Protein AF-A0A7L4NQN0-F1 (afdb_monomer)

Solvent-accessible surface area (backbone atoms only — not comparable to full-atom values): 10579 Å² total; per-residue (Å²): 139,75,72,35,66,51,49,54,94,93,45,84,77,44,87,91,72,30,52,78,41,52,55,70,63,50,39,43,77,72,65,51,72,53,67,67,59,51,52,53,50,53,53,51,52,49,52,51,49,51,51,52,50,51,54,49,54,55,56,52,68,76,46,54,44,73,79,58,69,30,89,83,49,75,89,88,67,77,36,66,45,68,47,80,44,77,54,96,93,36,85,43,80,42,82,75,45,78,40,69,75,62,41,63,57,48,45,44,49,42,48,54,53,38,42,76,74,70,42,79,87,76,59,61,52,59,55,51,49,51,52,53,50,51,48,54,52,32,64,75,42,44,72,38,78,46,79,46,74,74,73,78,93,59,92,60,62,66,56,57,52,50,30,56,75,37,42,38,41,81,45,77,52,87,128

InterPro domains:
  IPR031046 Carnosine synthase 1 [PTHR48066] (1-170)

Mean predicted aligned error: 7.9 Å

Structure (mmCIF, N/CA/C/O backbone):
data_AF-A0A7L4NQN0-F1
#
_entry.id   AF-A0A7L4NQN0-F1
#
loop_
_atom_site.group_PDB
_atom_site.id
_atom_site.type_symbol
_atom_site.label_atom_id
_atom_site.label_alt_id
_atom_site.label_comp_id
_atom_site.label_asym_id
_atom_site.label_entity_id
_atom_site.label_seq_id
_atom_site.pdbx_PDB_ins_code
_atom_site.Cartn_x
_atom_site.Cartn_y
_atom_site.Cartn_z
_atom_site.occupancy
_atom_site.B_iso_or_equiv
_atom_site.auth_seq_id
_atom_site.auth_comp_id
_atom_site.auth_asym_id
_atom_site.auth_atom_id
_atom_site.pdbx_PDB_model_num
ATOM 1 N N . GLN A 1 1 ? 5.888 3.326 -4.588 1.00 66.44 1 GLN A N 1
ATOM 2 C CA . GLN A 1 1 ? 7.104 2.491 -4.712 1.00 66.44 1 GLN A CA 1
ATOM 3 C C . GLN A 1 1 ? 6.807 1.382 -5.706 1.00 66.44 1 GLN A C 1
ATOM 5 O O . GLN A 1 1 ? 5.680 0.903 -5.712 1.00 66.44 1 GLN A O 1
ATOM 10 N N . VAL A 1 2 ? 7.772 1.003 -6.544 1.00 68.81 2 VAL A N 1
ATOM 11 C CA . VAL A 1 2 ? 7.617 -0.097 -7.506 1.00 68.81 2 VAL A CA 1
ATOM 12 C C . VAL A 1 2 ? 8.626 -1.175 -7.142 1.00 68.81 2 VAL A C 1
ATOM 14 O O . VAL A 1 2 ? 9.827 -0.918 -7.153 1.00 68.81 2 VAL A O 1
ATOM 17 N N . ALA A 1 3 ? 8.139 -2.367 -6.812 1.00 70.12 3 ALA A N 1
ATOM 18 C CA . ALA A 1 3 ? 8.968 -3.555 -6.683 1.00 70.12 3 ALA A CA 1
ATOM 19 C C . ALA A 1 3 ? 8.713 -4.437 -7.903 1.00 70.12 3 ALA A C 1
ATOM 21 O O . ALA A 1 3 ? 7.560 -4.705 -8.241 1.00 70.12 3 ALA A O 1
ATOM 22 N N . CYS A 1 4 ? 9.776 -4.884 -8.562 1.00 74.62 4 CYS A N 1
ATOM 23 C CA . CYS A 1 4 ? 9.674 -5.871 -9.625 1.00 74.62 4 CYS A CA 1
ATOM 24 C C . CYS A 1 4 ? 10.087 -7.232 -9.080 1.00 74.62 4 CYS A C 1
ATOM 26 O O . CYS A 1 4 ? 10.858 -7.339 -8.124 1.00 74.62 4 CYS A O 1
ATOM 28 N N . ALA A 1 5 ? 9.562 -8.286 -9.688 1.00 73.38 5 ALA A N 1
ATOM 29 C CA . ALA A 1 5 ? 9.920 -9.639 -9.325 1.00 73.38 5 ALA A CA 1
ATOM 30 C C . ALA A 1 5 ? 10.199 -10.439 -10.594 1.00 73.38 5 ALA A C 1
ATOM 32 O O . ALA A 1 5 ? 9.389 -10.456 -11.519 1.00 73.38 5 ALA A O 1
ATOM 33 N N . MET A 1 6 ? 11.354 -11.094 -10.632 1.00 71.69 6 MET A N 1
ATOM 34 C CA . MET A 1 6 ? 11.776 -11.924 -11.752 1.00 71.69 6 MET A CA 1
ATOM 35 C C . MET A 1 6 ? 11.438 -13.382 -11.445 1.00 71.69 6 MET A C 1
ATOM 37 O O . MET A 1 6 ? 11.959 -13.974 -10.496 1.00 71.69 6 MET A O 1
ATOM 41 N N . GLY A 1 7 ? 10.521 -13.947 -12.229 1.00 71.50 7 GLY A N 1
ATOM 42 C CA . GLY A 1 7 ? 10.216 -15.376 -12.227 1.00 71.50 7 GLY A CA 1
ATOM 43 C C . GLY A 1 7 ? 11.127 -16.154 -13.177 1.00 71.50 7 GLY A C 1
ATOM 44 O O . GLY A 1 7 ? 11.818 -15.578 -14.015 1.00 71.50 7 GLY A O 1
ATOM 45 N N . ARG A 1 8 ? 11.111 -17.483 -13.059 1.00 71.56 8 ARG A N 1
ATOM 46 C CA . ARG A 1 8 ? 11.713 -18.374 -14.059 1.00 71.56 8 ARG A CA 1
ATOM 47 C C . ARG A 1 8 ? 10.797 -18.472 -15.277 1.00 71.56 8 ARG A C 1
ATOM 49 O O . ARG A 1 8 ? 9.588 -18.555 -15.094 1.00 71.56 8 ARG A O 1
ATOM 56 N N . ALA A 1 9 ? 11.352 -18.499 -16.487 1.00 74.75 9 ALA A N 1
ATOM 57 C CA . ALA A 1 9 ? 10.558 -18.522 -17.722 1.00 74.75 9 ALA A CA 1
ATOM 58 C C . ALA A 1 9 ? 9.643 -19.760 -17.812 1.00 74.75 9 ALA A C 1
ATOM 60 O O . ALA A 1 9 ? 8.524 -19.697 -18.309 1.00 74.75 9 ALA A O 1
ATOM 61 N N . GLU A 1 10 ? 10.115 -20.877 -17.270 1.00 79.19 10 GLU A N 1
ATOM 62 C CA . GLU A 1 10 ? 9.458 -22.182 -17.257 1.00 79.19 10 GLU A CA 1
ATOM 63 C C . GLU A 1 10 ? 8.410 -22.374 -16.143 1.00 79.19 10 GLU A C 1
ATOM 65 O O . GLU A 1 10 ? 7.786 -23.433 -16.071 1.00 79.19 10 GLU A O 1
ATOM 70 N N . VAL A 1 11 ? 8.190 -21.386 -15.266 1.00 77.00 11 VAL A N 1
ATOM 71 C CA . VAL A 1 11 ? 7.232 -21.494 -14.151 1.00 77.00 11 VAL A CA 1
ATOM 72 C C . VAL A 1 11 ? 6.305 -20.277 -14.130 1.00 77.00 11 VAL A C 1
ATOM 74 O O . VAL A 1 11 ? 6.785 -19.153 -14.270 1.00 77.00 11 VAL A O 1
ATOM 77 N N . PRO A 1 12 ? 4.988 -20.447 -13.889 1.00 71.25 12 PRO A N 1
ATOM 78 C CA . PRO A 1 12 ? 4.099 -19.310 -13.689 1.00 71.25 12 PRO A CA 1
ATOM 79 C C . PRO A 1 12 ? 4.635 -18.369 -12.608 1.00 71.25 12 PRO A C 1
ATOM 81 O O . PRO A 1 12 ? 5.019 -18.816 -11.522 1.00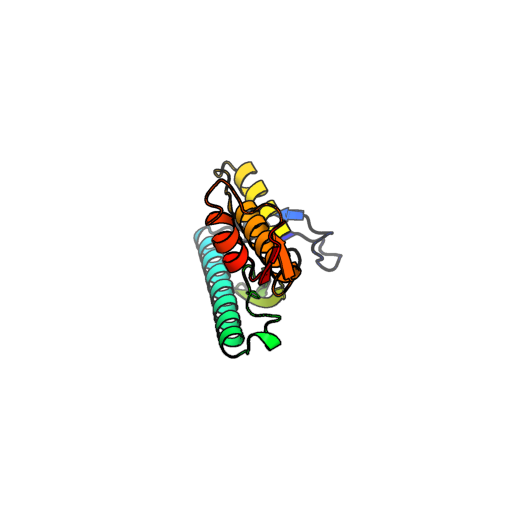 71.25 12 PRO A O 1
ATOM 84 N N . VAL A 1 13 ? 4.625 -17.068 -12.892 1.00 66.75 13 VAL A N 1
ATOM 85 C CA . VAL A 1 13 ? 5.074 -16.050 -11.939 1.00 66.75 13 VAL A CA 1
ATOM 86 C C . VAL A 1 13 ? 4.199 -16.115 -10.689 1.00 66.75 13 VAL A C 1
ATOM 88 O O . VAL A 1 13 ? 2.971 -16.066 -10.758 1.00 66.75 13 VAL A O 1
ATOM 91 N N . ARG A 1 14 ? 4.839 -16.259 -9.526 1.00 68.69 14 ARG A N 1
ATOM 92 C CA . ARG A 1 14 ? 4.191 -16.260 -8.212 1.00 68.69 14 ARG A CA 1
ATOM 93 C C . ARG A 1 14 ? 5.065 -15.509 -7.226 1.00 68.69 14 ARG A C 1
ATOM 95 O O . ARG A 1 14 ? 6.272 -15.722 -7.192 1.00 68.69 14 ARG A O 1
ATOM 102 N N . HIS A 1 15 ? 4.432 -14.720 -6.364 1.00 65.38 15 HIS A N 1
ATOM 103 C CA . HIS A 1 15 ? 5.114 -13.783 -5.470 1.00 65.38 15 HIS A CA 1
ATOM 104 C C . HIS A 1 15 ? 6.191 -14.424 -4.568 1.00 65.38 15 HIS A C 1
ATOM 106 O O . HIS A 1 15 ? 7.202 -13.799 -4.280 1.00 65.38 15 HIS A O 1
ATOM 112 N N . GLY A 1 16 ? 5.993 -15.677 -4.136 1.00 66.56 16 GLY A N 1
ATOM 113 C CA . GLY A 1 16 ? 6.941 -16.404 -3.275 1.00 66.56 16 GLY A CA 1
ATOM 114 C C . GLY A 1 16 ? 8.022 -17.210 -4.009 1.00 66.56 16 GLY A C 1
ATOM 115 O O . GLY A 1 16 ? 8.848 -17.831 -3.354 1.00 66.56 16 GLY A O 1
ATOM 116 N N . ALA A 1 17 ? 8.001 -17.245 -5.344 1.00 65.69 1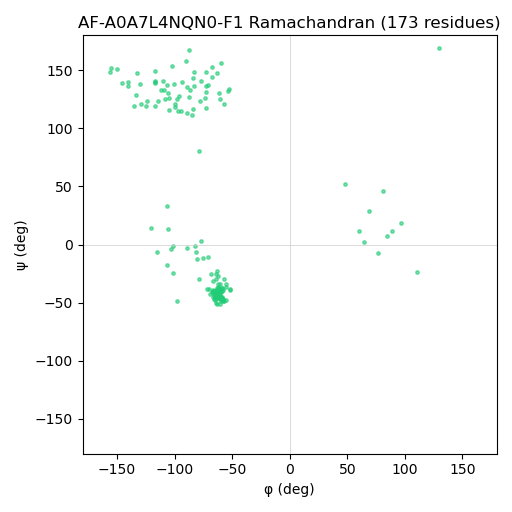7 ALA A N 1
ATOM 117 C CA . ALA A 1 17 ? 8.941 -18.013 -6.171 1.00 65.69 17 ALA A CA 1
ATOM 118 C C . ALA A 1 17 ? 9.745 -17.119 -7.134 1.00 65.69 17 ALA A C 1
ATOM 120 O O . ALA A 1 17 ? 10.362 -17.610 -8.079 1.00 65.69 17 ALA A O 1
ATOM 121 N N . SER A 1 18 ? 9.714 -15.808 -6.907 1.00 74.38 18 SER A N 1
ATOM 122 C CA . SER A 1 18 ? 10.336 -14.789 -7.748 1.00 74.38 18 SER A CA 1
ATOM 123 C C . SER A 1 18 ? 11.420 -14.038 -6.982 1.00 74.38 18 SER A C 1
ATOM 125 O O . SER A 1 18 ? 11.229 -13.712 -5.810 1.00 74.38 18 SER A O 1
ATOM 127 N N . LEU A 1 19 ? 12.536 -13.735 -7.647 1.00 77.19 19 LEU A N 1
ATOM 128 C CA . LEU A 1 19 ? 13.602 -12.918 -7.072 1.00 77.19 19 LEU A CA 1
ATOM 129 C C . LEU A 1 19 ? 13.187 -11.438 -7.130 1.00 77.19 19 LEU A C 1
ATOM 131 O O . LEU A 1 19 ? 12.890 -10.948 -8.224 1.00 77.19 19 LEU A O 1
ATOM 135 N N . PRO A 1 20 ? 13.154 -10.714 -6.002 1.00 80.44 20 PRO A N 1
ATOM 136 C CA . PRO A 1 20 ? 12.842 -9.294 -6.018 1.00 80.44 20 PRO A CA 1
ATOM 137 C C . PRO A 1 20 ? 13.982 -8.486 -6.637 1.00 80.44 20 PRO A C 1
ATOM 139 O O . PRO A 1 20 ? 15.157 -8.734 -6.368 1.00 80.44 20 PRO A O 1
ATOM 142 N N . GLN A 1 21 ? 13.626 -7.519 -7.478 1.00 82.62 21 GLN A N 1
ATOM 143 C CA . GLN A 1 21 ? 14.569 -6.707 -8.235 1.00 82.62 21 GLN A CA 1
ATOM 144 C C . GLN A 1 21 ? 14.007 -5.304 -8.495 1.00 82.62 21 GLN A C 1
ATOM 146 O O . GLN A 1 21 ? 12.795 -5.092 -8.544 1.00 82.62 21 GLN A O 1
ATOM 151 N N . GLY A 1 22 ? 14.890 -4.310 -8.618 1.00 83.19 22 GLY A N 1
ATOM 152 C CA . GLY A 1 22 ? 14.485 -2.944 -8.945 1.00 83.19 22 GLY A CA 1
ATOM 153 C C . GLY A 1 22 ? 13.940 -2.848 -10.371 1.00 83.19 22 GLY A C 1
ATOM 154 O O . GLY A 1 22 ? 14.342 -3.618 -11.250 1.00 83.19 22 GLY A O 1
ATOM 155 N N . LEU A 1 23 ? 13.051 -1.883 -10.619 1.00 84.69 23 LEU A N 1
ATOM 156 C CA . LEU A 1 23 ? 12.490 -1.643 -11.953 1.00 84.69 23 LEU A CA 1
ATOM 157 C C . LEU A 1 23 ? 13.586 -1.359 -12.987 1.00 84.69 23 LEU A C 1
ATOM 159 O O . LEU A 1 23 ? 13.608 -1.993 -14.037 1.00 84.69 23 LEU A O 1
ATOM 163 N N . ASP A 1 24 ? 14.527 -0.465 -12.672 1.00 87.12 24 ASP A N 1
ATOM 164 C CA . ASP A 1 24 ? 15.607 -0.087 -13.592 1.00 87.12 24 ASP A CA 1
ATOM 165 C C . ASP A 1 24 ? 16.476 -1.293 -13.983 1.00 87.12 24 ASP A C 1
ATOM 167 O O . ASP A 1 24 ? 16.661 -1.561 -15.169 1.00 87.12 24 ASP A O 1
ATOM 171 N N . SER A 1 25 ? 16.918 -2.087 -13.001 1.00 85.94 25 SER A N 1
ATOM 172 C CA . SER A 1 25 ? 17.695 -3.309 -13.244 1.00 85.94 25 SER A CA 1
ATOM 173 C C . SER A 1 25 ? 16.914 -4.345 -14.058 1.00 85.94 25 SER A C 1
ATOM 175 O O . SER A 1 25 ? 17.486 -5.020 -14.910 1.00 85.94 25 SER A O 1
ATOM 177 N N . SER A 1 26 ? 15.602 -4.472 -13.822 1.00 86.56 26 SER A N 1
ATOM 178 C CA . SER A 1 26 ? 14.737 -5.408 -14.561 1.00 86.56 26 SER A CA 1
ATOM 179 C C . SER A 1 26 ? 14.599 -5.000 -16.025 1.00 86.56 26 SER A C 1
ATOM 181 O O . SER A 1 26 ? 14.788 -5.821 -16.919 1.00 86.56 26 SER A O 1
ATOM 183 N N . LEU A 1 27 ? 14.368 -3.711 -16.278 1.00 87.50 27 LEU A N 1
ATOM 184 C CA . LEU A 1 27 ? 14.292 -3.157 -17.628 1.00 87.50 27 LEU A CA 1
ATOM 185 C C . LEU A 1 27 ? 15.631 -3.274 -18.374 1.00 87.50 27 LEU A C 1
ATOM 187 O O . LEU A 1 27 ? 15.641 -3.611 -19.555 1.00 87.50 27 LEU A O 1
ATOM 191 N N . GLN A 1 28 ? 16.760 -3.065 -17.689 1.00 88.38 28 GLN A N 1
ATOM 192 C CA . GLN A 1 28 ? 18.091 -3.291 -18.263 1.00 88.38 28 GLN A CA 1
ATOM 193 C C . GLN A 1 28 ? 18.296 -4.743 -18.707 1.00 88.38 28 GLN A C 1
ATOM 195 O O . GLN A 1 28 ? 18.752 -4.979 -19.824 1.00 88.38 28 GLN A O 1
ATOM 200 N N . GLN A 1 29 ? 17.933 -5.715 -17.864 1.00 85.62 29 GLN A N 1
ATOM 201 C CA . GLN A 1 29 ? 18.029 -7.141 -18.205 1.00 85.62 29 GLN A CA 1
ATOM 202 C C . GLN A 1 29 ? 17.107 -7.531 -19.366 1.00 85.62 29 GLN A C 1
ATOM 204 O O . GLN A 1 29 ? 17.441 -8.423 -20.139 1.00 85.62 29 GLN A O 1
ATOM 209 N N . TRP A 1 30 ? 15.977 -6.841 -19.516 1.00 82.44 30 TRP A N 1
ATOM 210 C CA . TRP A 1 30 ? 15.066 -6.983 -20.654 1.00 82.44 30 TRP A CA 1
ATOM 211 C C . TRP A 1 30 ? 15.551 -6.283 -21.934 1.00 82.44 30 TRP A C 1
ATOM 213 O O . TRP A 1 30 ? 14.846 -6.290 -22.939 1.00 82.44 30 TRP A O 1
ATOM 223 N N . GLY A 1 31 ? 16.741 -5.674 -21.928 1.00 86.75 31 GLY A N 1
ATOM 224 C CA . GLY A 1 31 ? 17.315 -5.012 -23.102 1.00 86.75 31 GLY A CA 1
ATOM 225 C C . GLY A 1 31 ? 16.853 -3.568 -23.308 1.00 86.75 31 GLY A C 1
ATOM 226 O O . GLY A 1 31 ? 17.214 -2.948 -24.307 1.00 86.75 31 GLY A O 1
ATOM 227 N N . VAL A 1 32 ? 16.114 -2.982 -22.359 1.00 86.38 32 VAL A N 1
ATOM 228 C CA . VAL A 1 32 ? 15.720 -1.565 -22.391 1.00 86.38 32 VAL A CA 1
ATOM 229 C C . VAL A 1 32 ? 16.905 -0.706 -21.944 1.00 86.38 32 VAL A C 1
ATOM 231 O O . VAL A 1 32 ? 17.040 -0.295 -20.790 1.00 86.38 32 VAL A O 1
ATOM 234 N N . VAL A 1 33 ? 17.824 -0.463 -22.873 1.00 81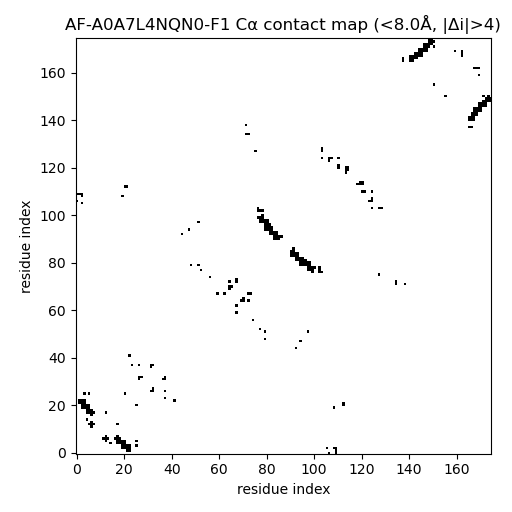.88 33 VAL A N 1
ATOM 235 C CA . VAL A 1 33 ? 19.102 0.207 -22.589 1.00 81.88 33 VAL A CA 1
ATOM 236 C C . VAL A 1 33 ? 18.985 1.725 -22.467 1.00 81.88 33 VAL A C 1
ATOM 238 O O . VAL A 1 33 ? 19.737 2.325 -21.702 1.00 81.88 33 VAL A O 1
ATOM 241 N N . ALA A 1 34 ? 18.035 2.353 -23.165 1.00 88.62 34 ALA A N 1
ATOM 242 C CA . ALA A 1 34 ? 17.885 3.805 -23.180 1.00 88.62 34 ALA A CA 1
ATOM 243 C C . ALA A 1 34 ? 17.320 4.333 -21.840 1.00 88.62 34 ALA A C 1
ATOM 245 O O . ALA A 1 34 ? 16.162 4.046 -21.519 1.00 88.62 34 ALA A O 1
ATOM 246 N N . PRO A 1 35 ? 18.060 5.169 -21.080 1.00 89.38 35 PRO A N 1
ATOM 247 C CA . PRO A 1 35 ? 17.593 5.671 -19.783 1.00 89.38 35 PRO A CA 1
ATOM 248 C C . PRO A 1 35 ? 16.277 6.453 -19.873 1.00 89.38 35 PRO A C 1
ATOM 250 O O . PRO A 1 35 ? 15.403 6.301 -19.024 1.00 89.38 35 PRO A O 1
ATOM 253 N N . GLY A 1 36 ? 16.094 7.238 -20.942 1.00 89.88 36 GLY A N 1
ATOM 254 C CA . GLY A 1 36 ? 14.856 7.988 -21.176 1.00 89.88 36 GLY A CA 1
ATOM 255 C C . GLY A 1 36 ? 13.629 7.089 -21.356 1.00 89.88 36 GLY A C 1
ATOM 256 O O . GLY A 1 36 ? 12.556 7.408 -20.850 1.00 89.88 36 GLY A O 1
ATOM 257 N N . GLN A 1 37 ? 13.789 5.929 -22.004 1.00 87.94 37 GLN A N 1
ATOM 258 C CA . GLN A 1 37 ? 12.707 4.955 -22.171 1.00 87.94 37 GLN A CA 1
ATOM 259 C C . GLN A 1 37 ? 12.345 4.296 -20.836 1.00 87.94 37 GLN A C 1
ATOM 261 O O . GLN A 1 37 ? 11.163 4.171 -20.515 1.00 87.94 37 GLN A O 1
ATOM 266 N N . ARG A 1 38 ? 13.349 3.932 -20.024 1.00 89.44 38 ARG A N 1
ATOM 267 C CA . ARG A 1 38 ? 13.119 3.378 -18.679 1.00 89.44 38 ARG A CA 1
ATOM 268 C C . ARG A 1 38 ? 12.406 4.374 -17.768 1.00 89.44 38 ARG A C 1
ATOM 270 O O . ARG A 1 38 ? 11.438 4.005 -17.108 1.00 89.44 38 ARG A O 1
ATOM 277 N N . GLN A 1 39 ? 12.820 5.641 -17.794 1.00 90.56 39 GLN A N 1
ATOM 278 C CA . GLN A 1 39 ? 12.163 6.698 -17.028 1.00 90.56 39 GLN A CA 1
ATOM 279 C C . GLN A 1 39 ? 10.715 6.916 -17.482 1.00 90.56 39 GLN A C 1
ATOM 281 O O . GLN A 1 39 ? 9.821 7.019 -16.646 1.00 90.56 39 GLN A O 1
ATOM 286 N N . ALA A 1 40 ? 10.459 6.941 -18.793 1.00 89.69 40 ALA A N 1
ATOM 287 C CA . ALA A 1 40 ? 9.105 7.083 -19.322 1.00 89.69 40 ALA A CA 1
ATOM 288 C C . ALA A 1 40 ? 8.188 5.928 -18.879 1.00 89.69 40 ALA A C 1
ATOM 290 O O . ALA A 1 40 ? 7.035 6.162 -18.518 1.00 89.69 40 ALA A O 1
ATOM 291 N N . LEU A 1 41 ? 8.697 4.691 -18.853 1.00 89.56 41 LEU A N 1
ATOM 292 C CA . LEU A 1 41 ? 7.958 3.535 -18.336 1.00 89.56 41 LEU A CA 1
ATOM 293 C C . LEU A 1 41 ? 7.690 3.635 -16.836 1.00 89.56 41 LEU A C 1
ATOM 295 O O . LEU A 1 41 ? 6.567 3.372 -16.416 1.00 89.56 41 LEU A O 1
ATOM 299 N N . ALA A 1 42 ? 8.680 4.050 -16.042 1.00 89.31 42 ALA A N 1
ATOM 300 C CA . ALA A 1 42 ? 8.501 4.266 -14.609 1.00 89.31 42 ALA A CA 1
ATOM 301 C C . ALA A 1 42 ? 7.400 5.304 -14.330 1.00 89.31 42 ALA A C 1
ATOM 303 O O . ALA A 1 42 ? 6.507 5.052 -13.521 1.00 89.31 42 ALA A O 1
ATOM 304 N N . THR A 1 43 ? 7.399 6.420 -15.064 1.00 91.19 43 THR A N 1
ATOM 305 C CA . THR A 1 43 ? 6.351 7.446 -14.964 1.00 91.19 43 THR A CA 1
ATOM 306 C C . THR A 1 43 ? 4.981 6.907 -15.385 1.00 91.19 43 THR A C 1
ATOM 308 O O . THR A 1 43 ? 3.987 7.167 -14.709 1.00 91.19 43 THR A O 1
ATOM 311 N N . ARG A 1 44 ? 4.902 6.123 -16.471 1.00 90.88 44 ARG A N 1
ATOM 312 C CA . ARG A 1 44 ? 3.645 5.490 -16.918 1.00 90.88 44 ARG A CA 1
ATOM 313 C C . ARG A 1 44 ? 3.095 4.509 -15.880 1.00 90.88 44 ARG A C 1
ATOM 315 O O . ARG A 1 44 ? 1.901 4.543 -15.603 1.00 90.88 44 ARG A O 1
ATOM 322 N N . LEU A 1 45 ? 3.955 3.671 -15.298 1.00 91.00 45 LEU A N 1
ATOM 323 C CA . LEU A 1 45 ? 3.607 2.741 -14.218 1.00 91.00 45 LEU A CA 1
ATOM 324 C C . LEU A 1 45 ? 3.040 3.484 -13.009 1.00 91.00 45 LEU A C 1
ATOM 326 O O . LEU A 1 45 ? 1.979 3.122 -12.505 1.00 91.00 45 LEU A O 1
ATOM 330 N N . GLN A 1 46 ? 3.727 4.541 -12.575 1.00 90.56 46 GLN A N 1
ATOM 331 C CA . GLN A 1 46 ? 3.280 5.360 -11.458 1.00 90.56 46 GLN A CA 1
ATOM 332 C C . GLN A 1 46 ? 1.911 5.990 -11.739 1.00 90.56 46 GLN A C 1
ATOM 334 O O . GLN A 1 46 ? 0.993 5.810 -10.944 1.00 90.56 46 GLN A O 1
ATOM 339 N N . GLY A 1 47 ? 1.748 6.654 -12.886 1.00 92.56 47 GLY A N 1
ATOM 340 C CA . GLY A 1 47 ? 0.480 7.288 -13.248 1.00 92.56 47 GLY A CA 1
ATOM 341 C C . GLY A 1 47 ? -0.676 6.289 -13.353 1.00 92.56 47 GLY A C 1
ATOM 342 O O . GLY A 1 47 ? -1.780 6.573 -12.896 1.00 92.56 47 GLY A O 1
ATOM 343 N N . ALA A 1 48 ? -0.430 5.091 -13.890 1.00 91.44 48 ALA A N 1
ATOM 344 C CA . ALA A 1 48 ? -1.443 4.040 -13.957 1.00 91.44 48 ALA A CA 1
ATOM 345 C C . ALA A 1 48 ? -1.832 3.511 -12.564 1.00 91.44 48 ALA A C 1
ATOM 347 O O . ALA A 1 48 ? -3.014 3.294 -12.300 1.00 91.44 48 ALA A O 1
ATOM 348 N N . ALA A 1 49 ? -0.864 3.338 -11.658 1.00 90.44 49 ALA A N 1
ATOM 349 C CA . ALA A 1 49 ? -1.130 2.914 -10.285 1.00 90.44 49 ALA A CA 1
ATOM 350 C C . ALA A 1 49 ? -1.900 3.984 -9.490 1.00 90.44 49 ALA A C 1
ATOM 352 O O . ALA A 1 49 ? -2.846 3.665 -8.771 1.00 90.44 49 ALA A O 1
ATOM 353 N N . GLU A 1 50 ? -1.538 5.258 -9.653 1.00 92.38 50 GLU A N 1
ATOM 354 C CA . GLU A 1 50 ? -2.240 6.392 -9.043 1.00 92.38 50 GLU A CA 1
ATOM 355 C C . GLU A 1 50 ? -3.674 6.520 -9.572 1.00 92.38 50 GLU A C 1
ATOM 357 O O . GLU A 1 50 ? -4.602 6.706 -8.786 1.00 92.38 50 GLU A O 1
ATOM 362 N N . ALA A 1 51 ? -3.882 6.340 -10.880 1.00 92.44 51 ALA A N 1
ATOM 363 C CA . ALA A 1 51 ? -5.214 6.321 -11.476 1.00 92.44 51 ALA A CA 1
ATOM 364 C C . ALA A 1 51 ? -6.069 5.156 -10.947 1.00 92.44 51 ALA A C 1
ATOM 366 O O . ALA A 1 51 ? -7.245 5.352 -10.637 1.00 92.44 51 ALA A O 1
ATOM 367 N N . ALA A 1 52 ? -5.484 3.963 -10.788 1.00 91.25 52 ALA A N 1
ATOM 368 C CA . ALA A 1 52 ? -6.171 2.814 -10.199 1.00 91.25 52 ALA A CA 1
ATOM 369 C C . ALA A 1 52 ? -6.576 3.076 -8.737 1.00 91.25 52 ALA A C 1
ATOM 371 O O . ALA A 1 52 ? -7.713 2.796 -8.356 1.00 91.25 52 ALA A O 1
ATOM 372 N N . MET A 1 53 ? -5.684 3.670 -7.936 1.00 91.19 53 MET A N 1
ATOM 373 C CA . MET A 1 53 ? -5.999 4.091 -6.568 1.00 91.19 53 MET A CA 1
ATOM 374 C C . MET A 1 53 ? -7.125 5.130 -6.546 1.00 91.19 53 MET A C 1
ATOM 376 O O . MET A 1 53 ? -8.068 4.992 -5.773 1.00 91.19 53 MET A O 1
ATOM 380 N N . ALA A 1 54 ? -7.066 6.148 -7.406 1.00 92.81 54 ALA A N 1
ATOM 381 C CA . ALA A 1 54 ? -8.098 7.178 -7.479 1.00 92.81 54 ALA A CA 1
ATOM 382 C C . ALA A 1 54 ? -9.475 6.592 -7.836 1.00 92.81 54 ALA A C 1
ATOM 384 O O . ALA A 1 54 ? -10.470 6.938 -7.201 1.00 92.81 54 ALA A O 1
ATOM 385 N N . ALA A 1 55 ? -9.531 5.668 -8.800 1.00 92.75 55 ALA A N 1
ATOM 386 C CA . ALA A 1 55 ? -10.763 4.977 -9.174 1.00 92.75 55 ALA A CA 1
ATOM 387 C C . ALA A 1 55 ? -11.328 4.126 -8.022 1.00 92.75 55 ALA A C 1
ATOM 389 O O . ALA A 1 55 ? -12.537 4.132 -7.775 1.00 92.75 55 ALA A O 1
ATOM 390 N N . LEU A 1 56 ? -10.459 3.434 -7.278 1.00 90.88 56 LEU A N 1
ATOM 391 C CA . LEU A 1 56 ? -10.861 2.657 -6.107 1.00 90.88 56 LEU A CA 1
ATOM 392 C C . LEU A 1 56 ? -11.405 3.559 -4.996 1.00 90.88 56 LEU A C 1
ATOM 394 O O . LEU A 1 56 ? -12.489 3.297 -4.486 1.00 90.88 56 LEU A O 1
ATOM 398 N N . LEU A 1 57 ? -10.709 4.648 -4.662 1.00 91.81 57 LEU A N 1
ATOM 399 C CA . LEU A 1 57 ? -11.155 5.596 -3.637 1.00 91.81 57 LEU A CA 1
ATOM 400 C C . LEU A 1 57 ? -12.477 6.279 -4.014 1.00 91.81 57 LEU A C 1
ATOM 402 O O . LEU A 1 57 ? -13.322 6.490 -3.145 1.00 91.81 57 LEU A O 1
ATOM 406 N N . ALA A 1 58 ? -12.682 6.592 -5.297 1.00 94.38 58 ALA A N 1
ATOM 407 C CA . ALA A 1 58 ? -13.957 7.107 -5.790 1.00 94.38 58 ALA A CA 1
ATOM 408 C C . ALA A 1 58 ? -15.086 6.084 -5.589 1.00 94.38 58 ALA A C 1
ATOM 410 O O . ALA A 1 58 ? -16.145 6.435 -5.078 1.00 94.38 58 ALA A O 1
ATOM 411 N N . THR A 1 59 ? -14.823 4.810 -5.892 1.00 91.81 59 THR A N 1
ATOM 412 C CA . THR A 1 59 ? -15.782 3.718 -5.664 1.00 91.81 59 THR A CA 1
ATOM 413 C C . THR A 1 59 ? -16.082 3.538 -4.172 1.00 91.81 59 THR A C 1
ATOM 415 O O . THR A 1 59 ? -17.235 3.392 -3.780 1.00 91.81 59 THR A O 1
ATOM 418 N N . GLU A 1 60 ? -15.066 3.592 -3.305 1.00 92.06 60 GLU A N 1
ATOM 419 C CA . GLU A 1 60 ? -15.253 3.496 -1.852 1.00 92.06 60 GLU A CA 1
ATOM 420 C C . GLU A 1 60 ? -16.092 4.645 -1.284 1.00 92.06 60 GLU A C 1
ATOM 422 O O . GLU A 1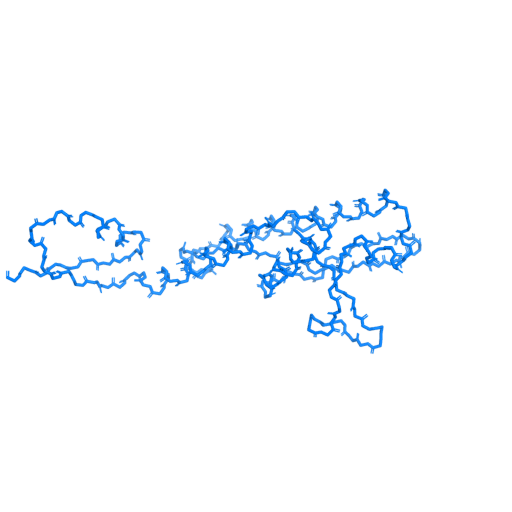 60 ? -16.851 4.436 -0.336 1.00 92.06 60 GLU A O 1
ATOM 427 N N . ALA A 1 61 ? -15.980 5.848 -1.848 1.00 92.19 61 ALA A N 1
ATOM 428 C CA . ALA A 1 61 ? -16.742 7.010 -1.397 1.00 92.19 61 ALA A CA 1
ATOM 429 C C . ALA A 1 61 ? -18.260 6.844 -1.594 1.00 92.19 61 ALA A C 1
ATOM 431 O O . ALA A 1 61 ? -19.040 7.443 -0.853 1.00 92.19 61 ALA A O 1
ATOM 432 N N . GLU A 1 62 ? -18.680 6.006 -2.544 1.00 95.31 62 GLU A N 1
ATOM 433 C CA . GLU A 1 62 ? -20.088 5.688 -2.805 1.00 95.31 62 GLU A CA 1
ATOM 434 C C . GLU A 1 62 ? -20.652 4.640 -1.827 1.00 95.31 62 GL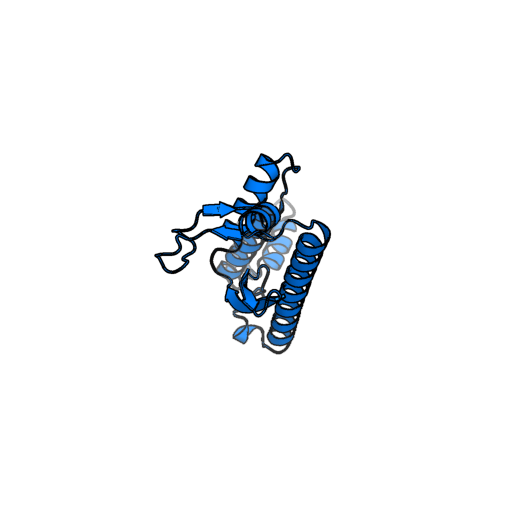U A C 1
ATOM 436 O O . GLU A 1 62 ? -21.868 4.453 -1.735 1.00 95.31 62 GLU A O 1
ATOM 441 N N . LEU A 1 63 ? -19.790 3.962 -1.061 1.00 94.06 63 LEU A N 1
ATOM 442 C CA . LEU A 1 63 ? -20.182 2.901 -0.139 1.00 94.06 63 LEU A CA 1
ATOM 443 C C . LEU A 1 63 ? -20.518 3.436 1.261 1.00 94.06 63 LEU A C 1
ATOM 445 O O . LEU A 1 63 ? -19.765 4.197 1.886 1.00 94.06 63 LEU A O 1
ATOM 449 N N . SER A 1 64 ? -21.618 2.933 1.829 1.00 92.88 64 SER A N 1
ATOM 450 C CA . SER A 1 64 ? -21.923 3.141 3.248 1.00 92.88 64 SER A CA 1
ATOM 451 C C . SER A 1 64 ? -20.811 2.572 4.146 1.00 92.88 64 SER A C 1
ATOM 453 O O . SER A 1 64 ? -20.101 1.641 3.748 1.00 92.88 64 SER A O 1
ATOM 455 N N . PRO A 1 65 ? -20.655 3.070 5.388 1.00 88.31 65 PRO A N 1
ATOM 456 C CA . PRO A 1 65 ? -19.669 2.535 6.325 1.00 88.31 65 PRO A CA 1
ATOM 457 C C . PRO A 1 65 ? -19.771 1.017 6.502 1.00 88.31 65 PRO A C 1
ATOM 459 O O . PRO A 1 65 ? -18.756 0.335 6.547 1.00 88.31 65 PRO A O 1
ATOM 462 N N . GLN A 1 66 ? -20.983 0.460 6.547 1.00 88.31 66 GLN A N 1
ATOM 463 C CA . GLN A 1 66 ? -21.197 -0.980 6.700 1.00 88.31 66 GLN A CA 1
ATOM 464 C C . GLN A 1 66 ? -20.704 -1.763 5.478 1.00 88.31 66 GLN A C 1
ATOM 466 O O . GLN A 1 66 ? -20.069 -2.800 5.645 1.00 88.31 66 GLN A O 1
ATOM 471 N N . GLN A 1 67 ? -20.930 -1.248 4.264 1.00 90.19 67 GLN A N 1
ATOM 472 C CA . GLN A 1 67 ? -20.430 -1.861 3.027 1.00 90.19 67 GLN A CA 1
ATOM 473 C C . GLN A 1 67 ? -18.902 -1.807 2.924 1.00 90.19 67 GLN A C 1
ATOM 475 O O . GLN A 1 67 ? -18.300 -2.725 2.377 1.00 90.19 67 GLN A O 1
ATOM 480 N N . ARG A 1 68 ? -18.271 -0.770 3.488 1.00 88.06 68 ARG A N 1
ATOM 481 C CA . ARG A 1 68 ? -16.806 -0.657 3.565 1.00 88.06 68 ARG A CA 1
ATOM 482 C C . ARG A 1 68 ? -16.167 -1.555 4.625 1.00 88.06 68 ARG A C 1
ATOM 484 O O . ARG A 1 68 ? -14.951 -1.701 4.629 1.00 88.06 68 ARG A O 1
ATOM 491 N N . GLY A 1 69 ? -16.958 -2.149 5.521 1.00 84.75 69 GLY A N 1
ATOM 492 C CA . GLY A 1 69 ? -16.460 -2.968 6.632 1.00 84.75 69 GLY A CA 1
ATOM 493 C C . GLY A 1 69 ? -16.322 -2.222 7.965 1.00 84.75 69 GLY A C 1
ATOM 494 O O . GLY A 1 69 ? -15.623 -2.686 8.861 1.00 84.75 69 GLY A O 1
ATOM 495 N N . GLY A 1 70 ? -16.984 -1.075 8.119 1.00 84.81 70 GLY A N 1
ATOM 496 C CA . GLY A 1 70 ? -17.056 -0.298 9.356 1.00 84.81 70 GLY A CA 1
ATOM 497 C C . GLY A 1 70 ? -16.718 1.182 9.167 1.00 84.81 70 GLY A C 1
ATOM 498 O O . GLY A 1 70 ? -16.187 1.607 8.146 1.00 84.81 70 GLY A O 1
ATOM 499 N N . THR A 1 71 ? -16.987 1.986 10.194 1.00 82.56 71 THR A N 1
ATOM 500 C CA . THR A 1 71 ? -16.694 3.435 10.228 1.00 82.56 71 THR A CA 1
ATOM 501 C C . THR A 1 71 ? -15.205 3.756 10.119 1.00 82.56 71 THR A C 1
ATOM 503 O O . THR A 1 71 ? -14.840 4.826 9.637 1.00 82.56 71 THR A O 1
ATOM 506 N N . ARG A 1 72 ? -14.344 2.830 10.555 1.00 82.75 72 ARG A N 1
ATOM 507 C CA . ARG A 1 72 ? -12.880 2.972 10.547 1.00 82.75 72 ARG A CA 1
ATOM 508 C C . ARG A 1 72 ? -12.204 2.232 9.390 1.00 82.75 72 ARG A C 1
ATOM 510 O O . ARG A 1 72 ? -10.981 2.301 9.281 1.00 82.75 72 ARG A O 1
ATOM 517 N N . ALA A 1 73 ? -12.968 1.533 8.548 1.00 85.00 73 ALA A N 1
ATOM 518 C CA . ALA A 1 73 ? -12.429 0.837 7.389 1.00 85.00 73 ALA A CA 1
ATOM 519 C C . ALA A 1 73 ? -12.029 1.840 6.297 1.00 85.00 73 ALA A C 1
ATOM 521 O O . ALA A 1 73 ? -12.780 2.759 5.961 1.00 85.00 73 ALA A O 1
ATOM 522 N N . ARG A 1 74 ? -10.812 1.676 5.779 1.00 86.56 74 ARG A N 1
ATOM 523 C CA . ARG A 1 74 ? -10.212 2.519 4.741 1.00 86.56 74 ARG A CA 1
ATOM 524 C C . ARG A 1 74 ? -9.132 1.741 4.005 1.00 86.56 74 ARG A C 1
ATOM 526 O O . ARG A 1 74 ? -8.446 0.929 4.625 1.00 86.56 74 ARG A O 1
ATOM 533 N N . THR A 1 75 ? -8.950 2.044 2.727 1.00 87.44 75 THR A N 1
ATOM 534 C CA . THR A 1 75 ? -7.799 1.564 1.963 1.00 87.44 75 THR A CA 1
ATOM 535 C C . THR A 1 75 ? -6.594 2.476 2.197 1.00 87.44 75 THR A C 1
ATOM 537 O O . THR A 1 75 ? -6.618 3.663 1.887 1.00 87.44 75 THR A O 1
ATOM 540 N N . ASP A 1 76 ? -5.528 1.928 2.784 1.00 85.69 76 ASP A N 1
ATOM 541 C CA . ASP A 1 76 ? -4.251 2.637 2.990 1.00 85.69 76 ASP A CA 1
ATOM 542 C C . ASP A 1 76 ? -3.185 2.249 1.970 1.00 85.69 76 ASP A C 1
ATOM 544 O O . ASP A 1 76 ? -2.245 3.001 1.726 1.00 85.69 76 ASP A O 1
ATOM 548 N N . LEU A 1 77 ? -3.318 1.051 1.409 1.00 86.94 77 LEU A N 1
ATOM 549 C CA . LEU A 1 77 ? -2.369 0.445 0.495 1.00 86.94 77 LEU A CA 1
ATOM 550 C C . LEU A 1 77 ? -3.124 -0.286 -0.598 1.00 86.94 77 LEU A C 1
ATOM 552 O O . LEU A 1 77 ? -4.066 -1.028 -0.325 1.00 86.94 77 LEU A O 1
ATOM 556 N N . LEU A 1 78 ? -2.641 -0.108 -1.819 1.00 88.38 78 LEU A N 1
ATOM 557 C CA . LEU A 1 78 ? -3.101 -0.820 -2.994 1.00 88.38 78 LEU A CA 1
ATOM 558 C C . LEU A 1 78 ? -1.869 -1.260 -3.774 1.00 88.38 78 LEU A C 1
ATOM 560 O O . LEU A 1 78 ? -1.066 -0.427 -4.197 1.00 88.38 78 LEU A O 1
ATOM 564 N N . GLY A 1 79 ? -1.709 -2.563 -3.945 1.00 88.19 79 GLY A N 1
ATOM 565 C CA . GLY A 1 79 ? -0.830 -3.115 -4.956 1.00 88.19 79 GLY A CA 1
ATOM 566 C C . GLY A 1 79 ? -1.565 -3.177 -6.287 1.00 88.19 79 GLY A C 1
ATOM 567 O O . GLY A 1 79 ? -2.767 -3.439 -6.344 1.00 88.19 79 GLY A O 1
ATOM 568 N N . VAL A 1 80 ? -0.839 -2.911 -7.364 1.00 87.81 80 VAL A N 1
ATOM 569 C CA . VAL A 1 80 ? -1.349 -3.044 -8.726 1.00 87.81 80 VAL A CA 1
ATOM 570 C C . VAL A 1 80 ? -0.349 -3.882 -9.496 1.00 87.81 80 VAL A C 1
ATOM 572 O O . VAL A 1 80 ? 0.826 -3.525 -9.593 1.00 87.81 80 VAL A O 1
ATOM 575 N N . ASP A 1 81 ? -0.820 -5.007 -10.014 1.00 85.50 81 ASP A N 1
ATOM 576 C CA . ASP A 1 81 ? -0.012 -5.914 -10.808 1.00 85.50 81 ASP A CA 1
ATOM 577 C C . ASP A 1 81 ? -0.074 -5.475 -12.264 1.00 85.50 81 ASP A C 1
ATOM 579 O O . ASP A 1 81 ? -1.155 -5.322 -12.842 1.00 85.50 81 ASP A O 1
ATOM 583 N N . PHE A 1 82 ? 1.096 -5.290 -12.864 1.00 85.19 82 PHE A N 1
ATOM 584 C CA . PHE A 1 82 ? 1.222 -4.913 -14.261 1.00 85.19 82 PHE A CA 1
ATOM 585 C C . PHE A 1 82 ? 1.945 -5.992 -15.055 1.00 85.19 82 PHE A C 1
ATOM 587 O O . PHE A 1 82 ? 2.947 -6.551 -14.607 1.00 85.19 82 PHE A O 1
ATOM 594 N N . LEU A 1 83 ? 1.471 -6.216 -16.276 1.00 84.06 83 LEU A N 1
ATOM 595 C CA . LEU A 1 83 ? 2.210 -6.897 -17.322 1.00 84.06 83 LEU A CA 1
ATOM 596 C C . LEU A 1 83 ? 2.872 -5.851 -18.214 1.00 84.06 83 LEU A C 1
ATOM 598 O O . LEU A 1 83 ? 2.203 -4.957 -18.732 1.00 84.06 83 LEU A O 1
ATOM 602 N N . LEU A 1 84 ? 4.177 -5.994 -18.413 1.00 84.50 84 LEU A N 1
ATOM 603 C CA . LEU A 1 84 ? 4.898 -5.304 -19.473 1.00 84.50 84 LEU A CA 1
ATOM 604 C C . LEU A 1 84 ? 5.087 -6.292 -20.628 1.00 84.50 84 LEU A C 1
ATOM 606 O O . LEU A 1 84 ? 5.681 -7.352 -20.433 1.00 84.50 84 LEU A O 1
ATOM 610 N N . ALA A 1 85 ? 4.573 -5.960 -21.806 1.00 82.50 85 ALA A N 1
ATOM 611 C CA . ALA A 1 85 ? 4.696 -6.761 -23.019 1.00 82.50 85 ALA A CA 1
ATOM 612 C C . ALA A 1 85 ? 5.471 -5.985 -24.089 1.00 82.50 85 ALA A C 1
ATOM 614 O O . ALA A 1 85 ? 5.410 -4.759 -24.134 1.00 82.50 85 ALA A O 1
ATOM 615 N N . CYS A 1 86 ? 6.196 -6.698 -24.952 1.00 80.06 86 CYS A N 1
ATOM 616 C CA . CYS A 1 86 ? 6.775 -6.132 -26.168 1.00 80.06 86 CYS A CA 1
ATOM 617 C C . CYS A 1 86 ? 5.948 -6.618 -27.362 1.00 80.06 86 CYS A C 1
ATOM 619 O O . CYS A 1 86 ? 5.886 -7.824 -27.606 1.00 80.06 86 CYS A O 1
ATOM 621 N N . VAL A 1 87 ? 5.296 -5.694 -28.064 1.00 80.75 87 VAL A N 1
ATOM 622 C CA . VAL A 1 87 ? 4.480 -5.952 -29.256 1.00 80.75 87 VAL A CA 1
ATOM 623 C C . VAL A 1 87 ? 5.026 -5.065 -30.368 1.00 80.75 87 VAL A C 1
ATOM 625 O O . VAL A 1 87 ? 5.074 -3.851 -30.196 1.00 80.75 87 VAL A O 1
ATOM 628 N N . ASP A 1 88 ? 5.492 -5.662 -31.467 1.00 84.19 88 ASP A N 1
ATOM 629 C CA . ASP A 1 88 ? 6.072 -4.945 -32.616 1.00 84.19 88 ASP A CA 1
ATOM 630 C C . ASP A 1 88 ? 7.119 -3.886 -32.206 1.00 84.19 88 ASP A C 1
ATOM 632 O O . ASP A 1 88 ? 7.008 -2.702 -32.527 1.00 84.19 88 ASP A O 1
ATOM 636 N N . ASP A 1 89 ? 8.107 -4.309 -31.406 1.00 77.94 89 ASP A N 1
ATOM 637 C CA . ASP A 1 89 ? 9.173 -3.468 -30.827 1.00 77.94 89 ASP A CA 1
ATOM 638 C C . ASP A 1 89 ? 8.687 -2.320 -29.914 1.00 77.94 89 ASP A C 1
ATOM 640 O O . ASP A 1 89 ? 9.466 -1.457 -29.496 1.00 77.94 89 ASP A O 1
ATOM 644 N N . THR A 1 90 ? 7.407 -2.326 -29.537 1.00 80.38 90 THR A N 1
ATOM 645 C CA . THR A 1 90 ? 6.791 -1.338 -28.649 1.00 80.38 90 THR A CA 1
ATOM 646 C C . THR A 1 90 ? 6.469 -1.950 -27.290 1.00 80.38 90 THR A C 1
ATOM 648 O O . THR A 1 90 ? 5.879 -3.022 -27.185 1.00 80.38 90 THR A O 1
ATOM 651 N N . LEU A 1 91 ? 6.839 -1.245 -26.217 1.00 81.81 91 LEU A N 1
ATOM 652 C CA . LEU A 1 91 ? 6.543 -1.670 -24.849 1.00 81.81 91 LEU A CA 1
ATOM 653 C C . LEU A 1 91 ? 5.146 -1.214 -24.411 1.00 81.81 91 LEU A C 1
ATOM 655 O O . LEU A 1 91 ? 4.888 -0.021 -24.179 1.00 81.81 91 LEU A O 1
ATOM 659 N N . GLU A 1 92 ? 4.265 -2.192 -24.251 1.00 85.25 92 GLU A N 1
ATOM 660 C CA . GLU A 1 92 ? 2.896 -2.035 -23.784 1.00 85.25 92 GLU A CA 1
ATOM 661 C C . GLU A 1 92 ? 2.762 -2.408 -22.310 1.00 85.25 92 GLU A C 1
ATOM 663 O O . GLU A 1 92 ? 3.330 -3.391 -21.838 1.00 85.25 92 GLU A O 1
ATOM 668 N N . LEU A 1 93 ? 1.991 -1.604 -21.579 1.00 86.31 93 LEU A N 1
ATOM 669 C CA . LEU A 1 93 ? 1.744 -1.782 -20.156 1.00 86.31 93 LEU A CA 1
ATOM 670 C C . LEU A 1 93 ? 0.266 -2.100 -19.943 1.00 86.31 93 LEU A C 1
ATOM 672 O O . LEU A 1 93 ? -0.589 -1.297 -20.315 1.00 86.31 93 LEU A O 1
ATOM 676 N N . VAL A 1 94 ? -0.022 -3.230 -19.304 1.00 85.12 94 VAL A N 1
ATOM 677 C CA . VAL A 1 94 ? -1.386 -3.692 -19.029 1.00 85.12 94 VAL A CA 1
ATOM 678 C C . VAL A 1 94 ? -1.549 -3.914 -17.530 1.00 85.12 94 VAL A C 1
ATOM 680 O O . VAL A 1 94 ? -0.795 -4.677 -16.930 1.00 85.12 94 VAL A O 1
ATOM 683 N N . ALA A 1 95 ? -2.531 -3.256 -16.914 1.00 86.62 95 ALA A N 1
ATOM 684 C CA . ALA A 1 95 ? -2.920 -3.547 -15.536 1.00 86.62 95 ALA A CA 1
ATOM 685 C C . ALA A 1 95 ? -3.689 -4.876 -15.497 1.00 86.62 95 ALA A C 1
ATOM 687 O O . ALA A 1 95 ? -4.657 -5.050 -16.236 1.00 86.62 95 ALA A O 1
ATOM 688 N N . LEU A 1 96 ? -3.253 -5.809 -14.654 1.00 84.69 96 LEU A N 1
ATOM 689 C CA . LEU A 1 96 ? -3.847 -7.142 -14.533 1.00 84.69 96 LEU A CA 1
ATOM 690 C C . LEU A 1 96 ? -4.829 -7.223 -13.367 1.00 84.69 96 LEU A C 1
ATOM 692 O O . LEU A 1 96 ? -5.939 -7.731 -13.513 1.00 84.69 96 LEU A O 1
ATOM 696 N N . SER A 1 97 ? -4.405 -6.740 -12.202 1.00 85.56 97 SER A N 1
ATOM 697 C CA . SER A 1 97 ? -5.166 -6.844 -10.962 1.00 85.56 97 SER A CA 1
ATOM 698 C C . SER A 1 97 ? -4.784 -5.752 -9.983 1.00 85.56 97 SER A C 1
ATOM 700 O O . SER A 1 97 ? -3.649 -5.279 -9.954 1.00 85.56 97 SER A O 1
ATOM 702 N N . THR A 1 98 ? -5.738 -5.390 -9.135 1.00 85.88 98 THR A N 1
ATOM 703 C CA . THR A 1 98 ? -5.453 -4.736 -7.864 1.00 85.88 98 THR A CA 1
ATOM 704 C C . THR A 1 98 ? -5.369 -5.799 -6.773 1.00 85.88 98 THR A C 1
ATOM 706 O O . THR A 1 98 ? -6.136 -6.763 -6.758 1.00 85.88 98 THR A O 1
ATOM 709 N N . ASN A 1 99 ? -4.420 -5.646 -5.857 1.00 82.81 99 ASN A N 1
ATOM 710 C CA . ASN A 1 99 ? -4.253 -6.524 -4.712 1.00 82.81 99 ASN A CA 1
ATOM 711 C C . ASN A 1 99 ? -4.069 -5.695 -3.436 1.00 82.81 99 ASN A C 1
ATOM 713 O O . ASN A 1 99 ? -3.544 -4.587 -3.449 1.00 82.81 99 ASN A O 1
ATOM 717 N N . SER A 1 100 ? -4.552 -6.224 -2.320 1.00 78.38 100 SER A N 1
ATOM 718 C CA . SER A 1 100 ? -4.310 -5.671 -0.979 1.00 78.38 100 SER A CA 1
ATOM 719 C C . SER A 1 100 ? -3.495 -6.630 -0.111 1.00 78.38 100 SER A C 1
ATOM 721 O O . SER A 1 100 ? -3.087 -6.306 1.004 1.00 78.38 100 SER A O 1
ATOM 723 N N . GLN A 1 101 ? -3.248 -7.838 -0.621 1.00 77.06 101 GLN A N 1
ATOM 724 C CA . GLN A 1 101 ? -2.468 -8.857 0.059 1.00 77.06 101 GLN A CA 1
ATOM 725 C C . GLN A 1 101 ? -0.984 -8.603 -0.179 1.00 77.06 101 GLN A C 1
ATOM 727 O O . GLN A 1 101 ? -0.565 -8.348 -1.301 1.00 77.06 101 GLN A O 1
ATOM 732 N N . ARG A 1 102 ? -0.179 -8.730 0.881 1.00 78.81 102 ARG A N 1
ATOM 733 C CA . ARG A 1 102 ? 1.292 -8.628 0.842 1.00 78.81 102 ARG A CA 1
ATOM 734 C C . ARG A 1 102 ? 1.857 -7.259 0.453 1.00 78.81 102 ARG A C 1
ATOM 736 O O . ARG A 1 102 ? 3.068 -7.105 0.496 1.00 78.81 102 ARG A O 1
ATOM 743 N N . CYS A 1 103 ? 1.034 -6.235 0.208 1.00 84.25 103 CYS A N 1
ATOM 744 C CA . CYS A 1 103 ? 1.524 -4.889 -0.118 1.00 84.25 103 CYS A CA 1
ATOM 745 C C . CYS A 1 103 ? 2.487 -4.338 0.946 1.00 84.25 103 CYS A C 1
ATOM 747 O O . CYS A 1 103 ? 3.478 -3.700 0.609 1.00 84.25 103 CYS A O 1
ATOM 749 N N . LEU A 1 104 ? 2.235 -4.628 2.229 1.00 86.00 104 LEU A N 1
ATOM 750 C CA . LEU A 1 104 ? 3.127 -4.235 3.321 1.00 86.00 104 LEU A CA 1
ATOM 751 C C . LEU A 1 104 ? 4.481 -4.967 3.268 1.00 86.00 104 LEU A C 1
ATOM 753 O O . LEU A 1 104 ? 5.517 -4.345 3.498 1.00 86.00 104 LEU A O 1
ATOM 757 N N . GLU A 1 105 ? 4.486 -6.260 2.923 1.00 85.69 105 GLU A N 1
ATOM 758 C CA . GLU A 1 105 ? 5.716 -7.037 2.698 1.00 85.69 105 GLU A CA 1
ATOM 759 C C . GLU A 1 105 ? 6.497 -6.463 1.511 1.00 85.69 105 GLU A C 1
ATOM 761 O O . GLU A 1 105 ? 7.711 -6.284 1.590 1.00 85.69 105 GLU A O 1
ATOM 766 N N . THR A 1 106 ? 5.799 -6.099 0.433 1.00 83.94 106 THR A N 1
ATOM 767 C CA . THR A 1 106 ? 6.389 -5.463 -0.748 1.00 83.94 106 THR A CA 1
ATOM 768 C C . THR A 1 106 ? 6.979 -4.090 -0.424 1.00 83.94 106 THR A C 1
ATOM 770 O O . THR A 1 106 ? 8.071 -3.783 -0.895 1.00 83.94 106 THR A O 1
ATOM 773 N N . CYS A 1 107 ? 6.316 -3.275 0.407 1.00 85.38 107 CYS A N 1
ATOM 774 C CA . CYS A 1 107 ? 6.862 -2.003 0.890 1.00 85.38 107 CYS A CA 1
ATOM 775 C C . CYS A 1 107 ? 8.141 -2.208 1.711 1.00 85.38 107 CYS A C 1
ATOM 777 O O . CYS A 1 107 ? 9.114 -1.482 1.521 1.00 85.38 107 CYS A O 1
ATOM 779 N N . LEU A 1 108 ? 8.157 -3.204 2.603 1.00 87.00 108 LEU A N 1
ATOM 780 C CA . LEU A 1 108 ? 9.346 -3.540 3.388 1.00 87.00 108 LEU A CA 1
ATOM 781 C C . LEU A 1 108 ? 10.504 -3.987 2.488 1.00 87.00 108 LEU A C 1
ATOM 783 O O . LEU A 1 108 ? 11.645 -3.577 2.686 1.00 87.00 108 LEU A O 1
ATOM 787 N N . LEU A 1 109 ? 10.204 -4.810 1.486 1.00 86.12 109 LEU A N 1
ATOM 788 C CA . LEU A 1 109 ? 11.183 -5.295 0.524 1.00 86.12 109 LEU A CA 1
ATOM 789 C C . LEU A 1 109 ? 11.753 -4.162 -0.335 1.00 86.12 109 LEU A C 1
ATOM 791 O O . LEU A 1 109 ? 12.966 -4.080 -0.502 1.00 86.12 109 LEU A O 1
ATOM 795 N N . ALA A 1 110 ? 10.895 -3.273 -0.843 1.00 83.31 110 ALA A N 1
ATOM 796 C CA . ALA A 1 110 ? 11.316 -2.109 -1.615 1.00 83.31 110 ALA A CA 1
ATOM 797 C C . ALA A 1 110 ? 12.212 -1.175 -0.786 1.00 83.31 110 ALA A C 1
ATOM 799 O O . ALA A 1 110 ? 13.256 -0.750 -1.275 1.00 83.31 110 ALA A O 1
ATOM 800 N N . ASP A 1 111 ? 11.855 -0.919 0.476 1.00 86.31 111 ASP A N 1
ATOM 801 C CA . ASP A 1 111 ? 12.679 -0.129 1.398 1.00 86.31 111 ASP A CA 1
ATOM 802 C C . ASP A 1 111 ? 14.043 -0.796 1.659 1.00 86.31 111 ASP A C 1
ATOM 804 O O . ASP A 1 111 ? 15.085 -0.145 1.584 1.00 86.31 111 ASP A O 1
ATOM 808 N N . ALA A 1 112 ? 14.073 -2.116 1.878 1.00 86.12 112 ALA A N 1
ATOM 809 C CA . ALA A 1 112 ? 15.319 -2.863 2.059 1.00 86.12 112 ALA A CA 1
ATOM 810 C C . ALA A 1 112 ? 16.221 -2.828 0.811 1.00 86.12 112 ALA A C 1
ATOM 812 O O . ALA A 1 112 ? 17.441 -2.697 0.927 1.00 86.12 112 ALA A O 1
ATOM 813 N N . MET A 1 113 ? 15.631 -2.917 -0.383 1.00 84.81 113 MET A N 1
ATOM 814 C CA . MET A 1 113 ? 16.360 -2.825 -1.648 1.00 84.81 113 MET A CA 1
ATOM 815 C C . MET A 1 113 ? 16.928 -1.425 -1.891 1.00 84.81 113 MET A C 1
ATOM 817 O O . MET A 1 113 ? 18.077 -1.318 -2.315 1.00 84.81 113 MET A O 1
ATOM 821 N N . GLY A 1 114 ? 16.168 -0.369 -1.586 1.00 84.50 114 GLY A N 1
ATOM 822 C CA . GLY A 1 114 ? 16.651 1.013 -1.652 1.00 84.50 114 GLY A CA 1
ATOM 823 C C . GLY A 1 114 ? 17.867 1.222 -0.750 1.00 84.50 114 GLY A C 1
ATOM 824 O O . GLY A 1 114 ? 18.913 1.702 -1.192 1.00 84.50 114 GLY A O 1
ATOM 825 N N . ARG A 1 115 ? 17.795 0.746 0.499 1.00 85.81 115 ARG A N 1
ATOM 826 C CA . ARG A 1 115 ? 18.933 0.791 1.434 1.00 85.81 115 ARG A CA 1
ATOM 827 C C . ARG A 1 115 ? 20.166 0.065 0.895 1.00 85.81 115 ARG A C 1
ATOM 829 O O . ARG A 1 115 ? 21.281 0.549 1.076 1.00 85.81 115 ARG A O 1
ATOM 836 N N . ALA A 1 116 ? 19.986 -1.072 0.220 1.00 84.56 116 ALA A N 1
ATOM 837 C CA . ALA A 1 116 ? 21.092 -1.838 -0.358 1.00 84.56 116 ALA A CA 1
ATOM 838 C C . ALA A 1 116 ? 21.855 -1.072 -1.457 1.00 84.56 116 ALA A C 1
ATOM 840 O O . ALA A 1 116 ? 23.024 -1.370 -1.698 1.00 84.56 116 ALA A O 1
ATOM 841 N N . VAL A 1 117 ? 21.226 -0.073 -2.086 1.00 84.12 117 VAL A N 1
ATOM 842 C CA . VAL A 1 117 ? 21.849 0.817 -3.082 1.00 84.12 117 VAL A CA 1
ATOM 843 C C . VAL A 1 117 ? 22.142 2.224 -2.540 1.00 84.12 117 VAL A C 1
ATOM 845 O O . VAL A 1 117 ? 22.472 3.125 -3.307 1.00 84.12 117 VAL A O 1
ATOM 848 N N . GLY A 1 118 ? 22.082 2.408 -1.216 1.00 86.12 118 GLY A N 1
ATOM 849 C CA . GLY A 1 118 ? 22.463 3.650 -0.541 1.00 86.12 118 GLY A CA 1
ATOM 850 C C . GLY A 1 118 ? 21.348 4.686 -0.387 1.00 86.12 118 GLY A C 1
ATOM 851 O O . GLY A 1 118 ? 21.641 5.821 -0.011 1.00 86.12 118 GLY A O 1
ATOM 852 N N . GLU A 1 119 ? 20.084 4.333 -0.644 1.00 87.12 119 GLU A N 1
ATOM 853 C CA . GLU A 1 119 ? 18.962 5.216 -0.312 1.00 87.12 119 GLU A CA 1
ATOM 854 C C . GLU A 1 119 ? 18.807 5.343 1.215 1.00 87.12 119 GLU A C 1
ATOM 856 O O . GLU A 1 119 ? 19.042 4.376 1.954 1.00 87.12 119 GLU A O 1
ATOM 861 N N . PRO A 1 120 ? 18.421 6.529 1.722 1.00 86.56 120 PRO A N 1
ATOM 862 C CA . PRO A 1 120 ? 18.179 6.710 3.144 1.00 86.56 120 PRO A CA 1
ATOM 863 C C . PRO A 1 120 ? 17.016 5.820 3.610 1.00 86.56 120 PRO A C 1
ATOM 865 O O . PRO A 1 120 ? 16.070 5.596 2.853 1.00 86.56 120 PRO A O 1
ATOM 868 N N . PRO A 1 121 ? 17.050 5.331 4.862 1.00 83.44 121 PRO A N 1
ATOM 869 C CA . PRO A 1 121 ? 15.971 4.514 5.395 1.00 83.44 121 PRO A CA 1
ATOM 870 C C . PRO A 1 121 ? 14.656 5.301 5.413 1.00 83.44 121 PRO A C 1
ATOM 872 O O . PRO A 1 121 ? 14.603 6.423 5.922 1.00 83.44 121 PRO A O 1
ATOM 875 N N . GLY A 1 122 ? 13.596 4.698 4.877 1.00 82.81 122 GLY A N 1
ATOM 876 C CA . GLY A 1 122 ? 12.238 5.198 5.009 1.00 82.81 122 GLY A CA 1
ATOM 877 C C . GLY A 1 122 ? 11.526 4.629 6.238 1.00 82.81 122 GLY A C 1
ATOM 878 O O . GLY A 1 122 ? 11.843 3.548 6.736 1.00 82.81 122 GLY A O 1
ATOM 879 N N . ASP A 1 123 ? 10.496 5.349 6.682 1.00 87.88 123 ASP A N 1
ATOM 880 C CA . ASP A 1 123 ? 9.623 4.948 7.796 1.00 87.88 123 ASP A CA 1
ATOM 881 C C . ASP A 1 123 ? 8.263 4.412 7.330 1.00 87.88 123 ASP A C 1
ATOM 883 O O . ASP A 1 123 ? 7.442 3.976 8.138 1.00 87.88 123 ASP A O 1
ATOM 887 N N . LEU A 1 124 ? 8.005 4.437 6.021 1.00 86.12 124 LEU A N 1
ATOM 888 C CA . LEU A 1 124 ? 6.687 4.167 5.457 1.00 86.12 124 LEU A CA 1
ATOM 889 C C . LEU A 1 124 ? 6.125 2.786 5.855 1.00 86.12 124 LEU A C 1
ATOM 891 O O . LEU A 1 124 ? 4.994 2.758 6.342 1.00 86.12 124 LEU A O 1
ATOM 895 N N . PRO A 1 125 ? 6.865 1.658 5.746 1.00 87.25 125 PRO A N 1
ATOM 896 C CA . PRO A 1 125 ? 6.338 0.358 6.167 1.00 87.25 125 PRO A CA 1
ATOM 897 C C . PRO A 1 125 ? 5.949 0.332 7.652 1.00 87.25 125 PRO A C 1
ATOM 899 O O . PRO A 1 125 ? 4.895 -0.195 8.004 1.00 87.25 125 PRO A O 1
ATOM 902 N N . ARG A 1 126 ? 6.761 0.950 8.521 1.00 89.75 126 ARG A N 1
ATOM 903 C CA . ARG A 1 126 ? 6.488 1.046 9.963 1.00 89.75 126 ARG A CA 1
ATOM 904 C C . ARG A 1 126 ? 5.219 1.854 10.226 1.00 89.75 126 ARG A C 1
ATOM 906 O O . ARG A 1 126 ? 4.327 1.368 10.913 1.00 89.75 126 ARG A O 1
ATOM 913 N N . LEU A 1 127 ? 5.115 3.049 9.644 1.00 91.44 127 LEU A N 1
ATOM 914 C CA . LEU A 1 127 ? 3.964 3.939 9.826 1.00 91.44 127 LEU A CA 1
ATOM 915 C C . LEU A 1 127 ? 2.660 3.312 9.316 1.00 91.44 127 LEU A C 1
ATOM 917 O O . LEU A 1 127 ? 1.616 3.442 9.952 1.00 91.44 127 LEU A O 1
ATOM 921 N N . LEU A 1 128 ? 2.715 2.593 8.192 1.00 90.44 128 LEU A N 1
ATOM 922 C CA . LEU A 1 128 ? 1.570 1.854 7.661 1.00 90.44 128 LEU A CA 1
ATOM 923 C C . LEU A 1 128 ? 1.148 0.723 8.600 1.00 90.44 128 LEU A C 1
ATOM 925 O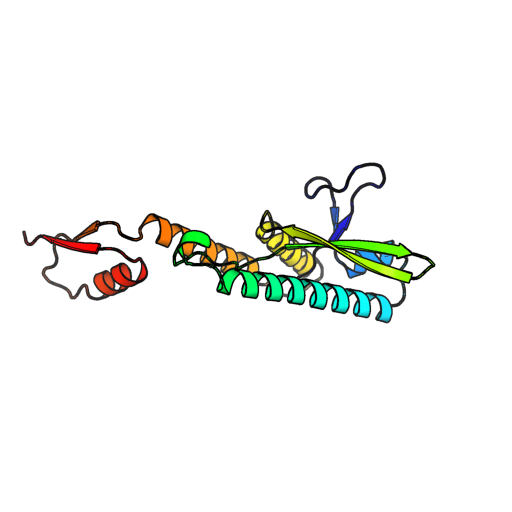 O . LEU A 1 128 ? -0.041 0.590 8.890 1.00 90.44 128 LEU A O 1
ATOM 929 N N . ALA A 1 129 ? 2.107 -0.062 9.099 1.00 90.69 129 ALA A N 1
ATOM 930 C CA . ALA A 1 129 ? 1.838 -1.132 10.054 1.00 90.69 129 ALA A CA 1
ATOM 931 C C . ALA A 1 129 ? 1.209 -0.586 11.34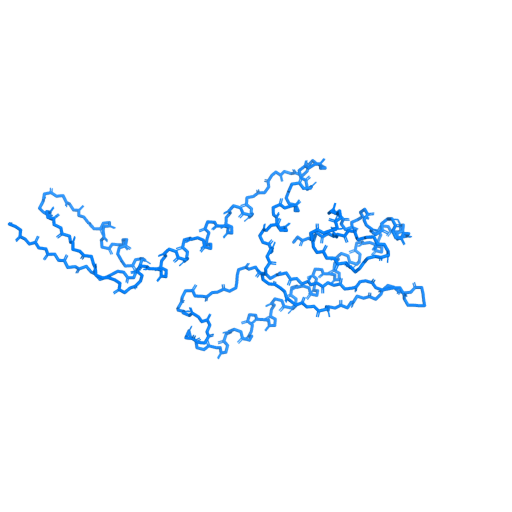5 1.00 90.69 129 ALA A C 1
ATOM 933 O O . ALA A 1 129 ? 0.186 -1.100 11.790 1.00 90.69 129 ALA A O 1
ATOM 934 N N . GLU A 1 130 ? 1.769 0.488 11.908 1.00 93.19 130 GLU A N 1
ATOM 935 C CA . GLU A 1 130 ? 1.238 1.159 13.098 1.00 93.19 130 GLU A CA 1
ATOM 936 C C . GLU A 1 130 ? -0.192 1.658 12.874 1.00 93.19 130 GLU A C 1
ATOM 938 O O . GLU A 1 130 ? -1.073 1.381 13.687 1.00 93.19 130 GLU A O 1
ATOM 943 N N . ALA A 1 131 ? -0.460 2.323 11.747 1.00 91.00 131 ALA A N 1
ATOM 944 C CA . ALA A 1 131 ? -1.793 2.822 11.425 1.00 91.00 131 ALA A CA 1
ATOM 945 C C . ALA A 1 131 ? -2.822 1.689 11.248 1.00 91.00 131 ALA A C 1
ATOM 947 O O . ALA A 1 131 ? -3.948 1.794 11.746 1.00 91.00 131 ALA A O 1
ATOM 948 N N . LEU A 1 132 ? -2.444 0.606 10.559 1.00 89.56 132 LEU A N 1
ATOM 949 C CA . LEU A 1 132 ? -3.299 -0.567 10.343 1.00 89.56 132 LEU A CA 1
ATOM 950 C C . LEU A 1 132 ? -3.599 -1.289 11.663 1.00 89.56 132 LEU A C 1
ATOM 952 O O . LEU A 1 132 ? -4.763 -1.574 11.951 1.00 89.56 132 LEU A O 1
ATOM 956 N N . LEU A 1 133 ? -2.576 -1.528 12.489 1.00 90.56 133 LEU A N 1
ATOM 957 C CA . LEU A 1 133 ? -2.720 -2.163 13.801 1.00 90.56 133 LEU A CA 1
ATOM 958 C C . LEU A 1 133 ? -3.570 -1.315 14.744 1.00 90.56 133 LEU A C 1
ATOM 960 O O . LEU A 1 133 ? -4.484 -1.844 15.373 1.00 90.56 133 LEU A O 1
ATOM 964 N N . HIS A 1 134 ? -3.319 -0.007 14.802 1.00 90.25 134 HIS A N 1
ATOM 965 C CA . HIS A 1 134 ? -4.093 0.910 15.631 1.00 90.25 134 HIS A CA 1
ATOM 966 C C . HIS A 1 134 ? -5.579 0.884 15.252 1.00 90.25 134 HIS A C 1
ATOM 968 O O . HIS A 1 134 ? -6.438 0.728 16.117 1.00 90.25 134 HIS A O 1
ATOM 974 N N . ARG A 1 135 ? -5.915 0.944 13.955 1.00 88.75 135 ARG A N 1
ATOM 975 C CA . ARG A 1 135 ? -7.318 0.849 13.511 1.00 88.75 135 ARG A CA 1
ATOM 976 C C . ARG A 1 135 ? -7.950 -0.500 13.829 1.00 88.75 135 ARG A C 1
ATOM 978 O O . ARG A 1 135 ? -9.099 -0.523 14.264 1.00 88.75 135 ARG A O 1
ATOM 985 N N . ALA A 1 136 ? -7.218 -1.597 13.642 1.00 88.56 136 ALA A N 1
ATOM 986 C CA . ALA A 1 136 ? -7.701 -2.927 13.998 1.00 88.56 136 ALA A CA 1
ATOM 987 C C . ALA A 1 136 ? -7.991 -3.030 15.505 1.00 88.56 136 ALA A C 1
ATOM 989 O O . ALA A 1 136 ? -9.041 -3.530 15.902 1.00 88.56 136 ALA A O 1
ATOM 990 N N . GLN A 1 137 ? -7.106 -2.491 16.348 1.00 88.69 137 GLN A N 1
ATOM 991 C CA . GLN A 1 137 ? -7.302 -2.430 17.796 1.00 88.69 137 GLN A CA 1
ATOM 992 C C . GLN A 1 137 ? -8.517 -1.579 18.171 1.00 88.69 137 GLN A C 1
ATOM 994 O O . GLN A 1 137 ? -9.345 -2.042 18.952 1.00 88.69 137 GLN A O 1
ATOM 999 N N . CYS A 1 138 ? -8.673 -0.387 17.581 1.00 89.50 138 CYS A N 1
ATOM 1000 C CA . CYS A 1 138 ? -9.863 0.443 17.771 1.00 89.50 138 CYS A CA 1
ATOM 1001 C C . CYS A 1 138 ? -11.138 -0.323 17.410 1.00 89.50 138 CYS A C 1
ATOM 1003 O O . CYS A 1 138 ? -12.067 -0.353 18.207 1.00 89.50 138 CYS A O 1
ATOM 1005 N N . HIS A 1 139 ? -11.169 -0.988 16.254 1.00 87.31 139 HIS A N 1
ATOM 1006 C CA . HIS A 1 139 ? -12.329 -1.765 15.819 1.00 87.31 139 HIS A CA 1
ATOM 1007 C C . HIS A 1 139 ? -12.696 -2.884 16.809 1.00 87.31 139 HIS A C 1
ATOM 1009 O O . HIS A 1 139 ? -13.872 -3.128 17.060 1.00 87.31 139 HIS A O 1
ATOM 1015 N N . LEU A 1 140 ? -11.702 -3.536 17.422 1.00 87.94 140 LEU A N 1
ATOM 1016 C CA . LEU A 1 140 ? -11.938 -4.584 18.420 1.00 87.94 140 LEU A CA 1
ATOM 1017 C C . LEU A 1 140 ? -12.542 -4.066 19.726 1.00 87.94 140 LEU A C 1
ATOM 1019 O O . LEU A 1 140 ? -13.139 -4.858 20.461 1.00 87.94 140 LEU A O 1
ATOM 1023 N N . VAL A 1 141 ? -12.333 -2.797 20.073 1.00 89.56 141 VAL A N 1
ATOM 1024 C CA . VAL A 1 141 ? -12.794 -2.222 21.346 1.00 89.56 141 VAL A CA 1
ATOM 1025 C C . VAL A 1 141 ? -13.980 -1.277 21.191 1.00 89.56 141 VAL A C 1
ATOM 1027 O O . VAL A 1 141 ? -14.685 -1.034 22.166 1.00 89.56 141 VAL A O 1
ATOM 1030 N N . GLU A 1 142 ? -14.241 -0.792 19.983 1.00 89.50 142 GLU A N 1
ATOM 1031 C CA . GLU A 1 142 ? -15.334 0.123 19.674 1.00 89.50 142 GLU A CA 1
ATOM 1032 C C . GLU A 1 142 ? -16.687 -0.423 20.161 1.00 89.50 142 GLU A C 1
ATOM 1034 O O . GLU A 1 142 ? -17.030 -1.593 19.986 1.00 89.50 142 GLU A O 1
ATOM 1039 N N . GLY A 1 143 ? -17.453 0.430 20.842 1.00 89.38 143 GLY A N 1
ATOM 1040 C CA . GLY A 1 143 ? -18.757 0.101 21.414 1.00 89.38 143 GLY A CA 1
ATOM 1041 C C . GLY A 1 143 ? -18.723 -0.715 22.711 1.00 89.38 143 GLY A C 1
ATOM 1042 O O . GLY A 1 143 ? -19.782 -0.882 23.329 1.00 89.38 143 GLY A O 1
ATOM 1043 N N . LYS A 1 144 ? -17.560 -1.197 23.173 1.00 92.06 144 LYS A N 1
ATOM 1044 C CA . LYS A 1 144 ? -17.454 -1.932 24.444 1.00 92.06 144 LYS A CA 1
ATOM 1045 C C . LYS A 1 144 ? -17.613 -1.010 25.651 1.00 92.06 144 LYS A C 1
ATOM 1047 O O . LYS A 1 144 ? -17.221 0.156 25.619 1.00 92.06 144 LYS A O 1
ATOM 1052 N N . ASP A 1 145 ? -18.174 -1.569 26.719 1.00 91.94 145 ASP A N 1
ATOM 1053 C CA . ASP A 1 145 ? -18.293 -0.904 28.013 1.00 91.94 145 ASP A CA 1
ATOM 1054 C C . ASP A 1 145 ? -17.022 -1.128 28.846 1.00 91.94 145 ASP A C 1
ATOM 1056 O O . ASP A 1 145 ? -16.542 -2.256 28.969 1.00 91.94 145 ASP A O 1
ATOM 1060 N N . ILE A 1 146 ? -16.494 -0.063 29.446 1.00 89.00 146 ILE A N 1
ATOM 1061 C CA . ILE A 1 146 ? -15.429 -0.125 30.449 1.00 89.00 146 ILE A CA 1
ATOM 1062 C C . ILE A 1 146 ? -15.935 0.414 31.786 1.00 89.00 146 ILE A C 1
ATOM 1064 O O . ILE A 1 146 ? -16.645 1.420 31.843 1.00 89.00 146 ILE A O 1
ATOM 1068 N N . LEU A 1 147 ? -15.554 -0.261 32.871 1.00 87.50 147 LEU A N 1
ATOM 1069 C CA . LEU A 1 147 ? -15.845 0.162 34.236 1.00 87.50 147 LEU A CA 1
ATOM 1070 C C . LEU A 1 147 ? -14.622 0.858 34.832 1.00 87.50 147 LEU A C 1
ATOM 1072 O O . LEU A 1 147 ? -13.570 0.242 35.002 1.00 87.50 147 LEU A O 1
ATOM 1076 N N . LEU A 1 148 ? -14.777 2.128 35.191 1.00 83.69 148 LEU A N 1
ATOM 1077 C CA . LEU A 1 148 ? -13.762 2.884 35.912 1.00 83.69 148 LEU A CA 1
ATOM 1078 C C . LEU A 1 148 ? -14.038 2.815 37.422 1.00 83.69 148 LEU A C 1
ATOM 1080 O O . LEU A 1 148 ? -15.047 3.338 37.900 1.00 83.69 148 LEU A O 1
ATOM 1084 N N . ILE A 1 149 ? -13.127 2.185 38.170 1.00 83.06 149 ILE A N 1
ATOM 1085 C CA . ILE A 1 149 ? -13.165 2.066 39.639 1.00 83.06 149 ILE A CA 1
ATOM 1086 C C . ILE A 1 149 ? -12.103 2.998 40.242 1.00 83.06 149 ILE A C 1
ATOM 1088 O O . ILE A 1 149 ? -10.983 3.066 39.738 1.00 83.06 149 ILE A O 1
ATOM 1092 N N . GLY A 1 150 ? -12.431 3.716 41.323 1.00 72.69 150 GLY A N 1
ATOM 1093 C CA . GLY A 1 150 ? -11.460 4.564 42.034 1.00 72.69 150 GLY A CA 1
ATOM 1094 C C . GLY A 1 150 ? -11.221 5.934 41.382 1.00 72.69 150 GLY A C 1
ATOM 1095 O O . GLY A 1 150 ? -10.087 6.390 41.213 1.00 72.69 150 GLY A O 1
ATOM 1096 N N . ALA A 1 151 ? -12.293 6.628 40.991 1.00 61.41 151 ALA A N 1
ATOM 1097 C CA . ALA A 1 151 ? -12.195 7.938 40.344 1.00 61.41 151 ALA A CA 1
ATOM 1098 C C . ALA A 1 151 ? -11.747 9.091 41.278 1.00 61.41 151 ALA A C 1
ATOM 1100 O O . ALA A 1 151 ? -11.392 10.154 40.776 1.00 61.41 151 ALA A O 1
ATOM 1101 N N . GLY A 1 152 ? -11.693 8.900 42.601 1.00 56.50 152 GLY A N 1
ATOM 1102 C CA . GLY A 1 152 ? -11.321 9.953 43.557 1.00 56.50 152 GLY A CA 1
ATOM 1103 C C . GLY A 1 152 ? -9.829 10.323 43.545 1.00 56.50 152 GLY A C 1
ATOM 1104 O O . GLY A 1 152 ? -8.970 9.446 43.510 1.00 56.50 152 GLY A O 1
ATOM 1105 N N . GLY A 1 153 ? -9.515 11.624 43.586 1.00 63.03 153 GLY A N 1
ATOM 1106 C CA . GLY A 1 153 ? -8.200 12.154 43.996 1.00 63.03 153 GLY A CA 1
ATOM 1107 C C . GLY A 1 153 ? -7.316 12.802 42.919 1.00 63.03 153 GLY A C 1
ATOM 1108 O O . GLY A 1 153 ? -6.499 13.650 43.259 1.00 63.03 153 GLY A O 1
ATOM 1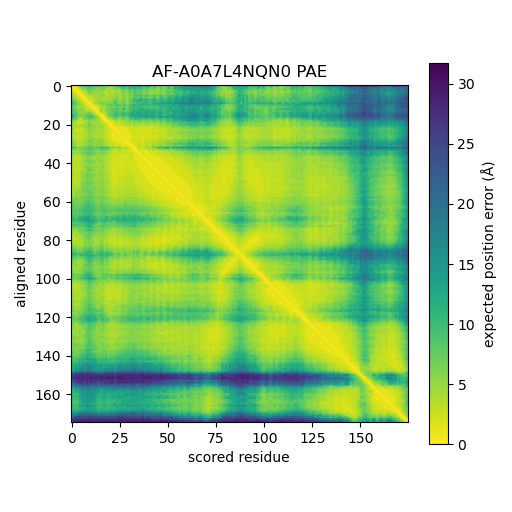109 N N . VAL A 1 154 ? -7.480 12.474 41.631 1.00 63.16 154 VAL A N 1
ATOM 1110 C CA . VAL A 1 154 ? -6.719 13.075 40.509 1.00 63.16 154 VAL A CA 1
ATOM 1111 C C . VAL A 1 154 ? -7.625 13.172 39.282 1.00 63.16 154 VAL A C 1
ATOM 1113 O O . VAL A 1 154 ? -8.371 12.227 39.013 1.00 63.16 154 VAL A O 1
ATOM 1116 N N . SER A 1 155 ? -7.560 14.285 38.536 1.00 67.50 155 SER A N 1
ATOM 1117 C CA . SER A 1 155 ? -8.282 14.442 37.264 1.00 67.50 155 SER A CA 1
ATOM 1118 C C . SER A 1 155 ? -7.887 13.333 36.285 1.00 67.50 155 SER A C 1
ATOM 1120 O O . SER A 1 155 ? -6.718 13.186 35.935 1.00 67.50 155 SER A O 1
ATOM 1122 N N . LYS A 1 156 ? -8.874 12.547 35.844 1.00 73.56 156 LYS A N 1
ATOM 1123 C CA . LYS A 1 156 ? -8.718 11.471 34.853 1.00 73.56 156 LYS A CA 1
ATOM 1124 C C . LYS A 1 156 ? -9.322 11.869 33.503 1.00 73.56 156 LYS A C 1
ATOM 1126 O O . LYS A 1 156 ? -9.854 11.014 32.803 1.00 73.56 156 LYS A O 1
ATOM 1131 N N . SER A 1 157 ? -9.277 13.158 33.140 1.00 79.06 157 SER A N 1
ATOM 1132 C CA . SER A 1 157 ? -9.801 13.655 31.852 1.00 79.06 157 SER A CA 1
ATOM 1133 C C . SER A 1 157 ? -9.243 12.866 30.664 1.00 79.06 157 SER A C 1
ATOM 1135 O O . SER A 1 157 ? -10.004 12.473 29.789 1.00 79.06 157 SER A O 1
ATOM 1137 N N . PHE A 1 158 ? -7.963 12.484 30.732 1.00 82.69 158 PHE A N 1
ATOM 1138 C CA . PHE A 1 158 ? -7.302 11.650 29.726 1.00 82.69 158 PHE A CA 1
ATOM 1139 C C . PHE A 1 158 ? -7.992 10.294 29.482 1.00 82.69 158 PHE A C 1
ATOM 1141 O O . PHE A 1 158 ? -7.916 9.769 28.378 1.00 82.69 158 PHE A O 1
ATOM 1148 N N . VAL A 1 159 ? -8.666 9.713 30.486 1.00 84.00 159 VAL A N 1
ATOM 1149 C CA . VAL A 1 159 ? -9.414 8.451 30.329 1.00 84.00 159 VAL A CA 1
ATOM 1150 C C . VAL A 1 159 ? -10.652 8.675 29.471 1.00 84.00 159 VAL A C 1
ATOM 1152 O O . VAL A 1 159 ? -10.985 7.829 28.650 1.00 84.00 159 VAL A O 1
ATOM 1155 N N . TRP A 1 160 ? -11.322 9.814 29.642 1.00 85.12 160 TRP A N 1
ATOM 1156 C CA . TRP A 1 160 ? -12.494 10.181 28.851 1.00 85.12 160 TRP A CA 1
ATOM 1157 C C . TRP A 1 160 ? -12.118 10.542 27.416 1.00 85.12 160 TRP A C 1
ATOM 1159 O O . TRP A 1 160 ? -12.835 10.167 26.490 1.00 85.12 160 TRP A O 1
ATOM 1169 N N . ASP A 1 161 ? -10.986 11.222 27.236 1.00 87.19 161 ASP A N 1
ATOM 1170 C CA . ASP A 1 161 ? -10.442 11.540 25.916 1.00 87.19 161 ASP A CA 1
ATOM 1171 C C . ASP A 1 161 ? -10.056 10.252 25.179 1.00 87.19 161 ASP A C 1
ATOM 1173 O O . ASP A 1 161 ? -10.568 9.986 24.093 1.00 87.19 161 ASP A O 1
ATOM 1177 N N . ALA A 1 162 ? -9.294 9.367 25.830 1.00 86.94 162 ALA A N 1
ATOM 1178 C CA . ALA A 1 162 ? -8.953 8.064 25.268 1.00 86.94 162 ALA A CA 1
ATOM 1179 C C . ALA A 1 162 ? -10.203 7.218 24.976 1.00 86.94 162 ALA A C 1
ATOM 1181 O O . ALA A 1 162 ? -10.326 6.644 23.896 1.00 86.94 162 ALA A O 1
ATOM 1182 N N . ALA A 1 163 ? -11.166 7.149 25.900 1.00 88.56 163 ALA A N 1
ATOM 1183 C CA . ALA A 1 163 ? -12.398 6.399 25.679 1.00 88.56 163 ALA A CA 1
ATOM 1184 C C . ALA A 1 163 ? -13.161 6.903 24.448 1.00 88.56 163 ALA A C 1
ATOM 1186 O O . ALA A 1 163 ? -13.647 6.094 23.661 1.00 88.56 163 ALA A O 1
ATOM 1187 N N . ARG A 1 164 ? -13.208 8.222 24.233 1.00 86.88 164 ARG A N 1
ATOM 1188 C CA . ARG A 1 164 ? -13.800 8.817 23.031 1.00 86.88 164 ARG A CA 1
ATOM 1189 C C . ARG A 1 164 ? -13.043 8.408 21.769 1.00 86.88 164 ARG A C 1
ATOM 1191 O O . ARG A 1 164 ? -13.677 7.975 20.809 1.00 86.88 164 ARG A O 1
ATOM 1198 N N . ASP A 1 165 ? -11.716 8.478 21.789 1.00 87.44 165 ASP A N 1
ATOM 1199 C CA . ASP A 1 165 ? -10.869 8.140 20.639 1.00 87.44 165 ASP A CA 1
ATOM 1200 C C . ASP A 1 165 ? -11.029 6.668 20.214 1.00 87.44 165 ASP A C 1
ATOM 1202 O O . ASP A 1 165 ? -11.158 6.352 19.021 1.00 87.44 165 ASP A O 1
ATOM 1206 N N . TYR A 1 166 ? -11.119 5.764 21.194 1.00 88.44 166 TYR A N 1
ATOM 1207 C CA . TYR A 1 166 ? -11.351 4.331 20.987 1.00 88.44 166 TYR A CA 1
ATOM 1208 C C . TYR A 1 166 ? -12.828 3.958 20.764 1.00 88.44 166 TYR A C 1
ATOM 1210 O O . TYR A 1 166 ? -13.117 2.807 20.442 1.00 88.44 166 TYR A O 1
ATOM 1218 N N . GLY A 1 167 ? -13.772 4.895 20.905 1.00 87.44 167 GLY A N 1
ATOM 1219 C CA . GLY A 1 167 ? -15.209 4.619 20.783 1.00 87.44 167 GLY A CA 1
ATOM 1220 C C . GLY A 1 167 ? -15.775 3.756 21.919 1.00 87.44 167 GLY A C 1
ATOM 1221 O O . GLY A 1 167 ? -16.722 3.001 21.707 1.00 87.44 167 GLY A O 1
ATOM 1222 N N . LEU A 1 168 ? -15.181 3.830 23.109 1.00 90.81 168 LEU A N 1
ATOM 1223 C CA . LEU A 1 168 ? -15.576 3.101 24.313 1.00 90.81 168 LEU A CA 1
ATOM 1224 C C . LEU A 1 168 ? -16.718 3.803 25.058 1.00 90.81 168 LEU A C 1
ATOM 1226 O O . LEU A 1 168 ? -16.801 5.031 25.105 1.00 90.81 168 LEU A O 1
ATOM 1230 N N . ARG A 1 169 ? -17.565 3.010 25.718 1.00 90.56 169 ARG A N 1
ATOM 1231 C CA . ARG A 1 169 ? -18.596 3.490 26.646 1.00 90.56 169 ARG A CA 1
ATOM 1232 C C . ARG A 1 169 ? -18.074 3.371 28.073 1.00 90.56 169 ARG A C 1
ATOM 1234 O O . ARG A 1 169 ? -17.649 2.301 28.490 1.00 90.56 169 ARG A O 1
ATOM 1241 N N . VAL A 1 170 ? -18.075 4.464 28.830 1.00 88.06 170 VAL A N 1
ATOM 1242 C CA . VAL A 1 170 ? -17.511 4.482 30.187 1.00 88.06 170 VAL A CA 1
ATOM 1243 C C . VAL A 1 170 ? -18.626 4.492 31.220 1.00 88.06 170 VAL A C 1
ATOM 1245 O O . VAL A 1 170 ? -19.482 5.374 31.209 1.00 88.06 170 VAL A O 1
ATOM 1248 N N . SER A 1 171 ? -18.575 3.535 32.140 1.00 86.50 171 SER A N 1
ATOM 1249 C CA . SER A 1 171 ? -19.384 3.509 33.359 1.00 86.50 171 SER A CA 1
ATOM 1250 C C . SER A 1 171 ? -18.484 3.744 34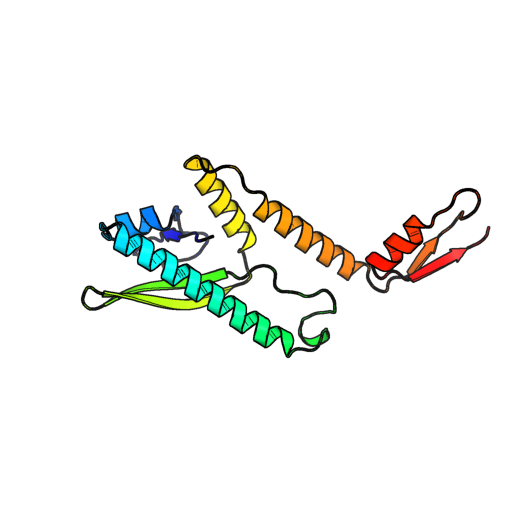.571 1.00 86.50 171 SER A C 1
ATOM 1252 O O . SER A 1 171 ? -17.364 3.237 34.629 1.00 86.50 171 SER A O 1
ATOM 1254 N N . THR A 1 172 ? -18.954 4.503 35.557 1.00 80.06 172 THR A N 1
ATOM 1255 C CA . THR A 1 172 ? -18.202 4.790 36.789 1.00 80.06 172 THR A CA 1
ATOM 1256 C C . THR A 1 172 ? -18.870 4.123 37.983 1.00 80.06 172 THR A C 1
ATOM 1258 O O . THR A 1 172 ? -20.075 4.290 38.163 1.00 80.06 172 THR A O 1
ATOM 1261 N N . SER A 1 173 ? -18.100 3.438 38.831 1.00 71.00 173 SER A N 1
ATOM 1262 C CA . SER A 1 173 ? -18.567 3.004 40.154 1.00 71.00 173 SER A CA 1
ATOM 1263 C C . SER A 1 173 ? -17.888 3.841 41.229 1.00 71.00 173 SER A C 1
ATOM 1265 O O . SER A 1 173 ? -16.657 3.914 41.283 1.00 71.00 173 SER A O 1
ATOM 1267 N N . VAL A 1 174 ? -18.693 4.463 42.087 1.00 60.22 174 VAL A N 1
ATOM 1268 C CA . VAL A 1 174 ? -18.219 5.114 43.311 1.00 60.22 174 VAL A CA 1
ATOM 1269 C C . VAL A 1 174 ? -18.243 4.045 44.398 1.00 60.22 174 VAL A C 1
ATOM 1271 O O . VAL A 1 174 ? -19.306 3.505 44.692 1.00 60.22 174 VAL A O 1
ATOM 1274 N N . GLY A 1 175 ? -17.062 3.664 44.883 1.00 53.97 175 GLY A N 1
ATOM 1275 C CA . GLY A 1 175 ? -16.922 2.862 46.100 1.00 53.97 175 GLY A CA 1
ATOM 1276 C C . GLY A 1 175 ? -17.032 3.743 47.332 1.00 53.97 175 GLY A C 1
ATOM 1277 O O . GLY A 1 175 ? -16.645 4.930 47.217 1.00 53.97 175 GLY A O 1
#

Secondary structure (DSSP, 8-state):
---EEE--TTS---TTSSEEE-HHHHHHHTT---HHHHHHHHHHHHHHHHHHHHHHHHHHHTS-HHHHTSTT------EEEEEEEEETTEEEEEEEEEE-SSHHHHHHHHHHHHHHTTPPPP-HHHHHHHHHHHHHHHHHHTT-EEEEE---SS--HHHHHHHHHHT-EEEEE--

Radius of gyration: 23.1 Å; Cα contacts (8 Å, |Δi|>4): 169; chains: 1; bounding box: 44×37×79 Å

pLDDT: mean 84.09, std 7.94, range [53.97, 95.31]

Foldseek 3Di:
DDKDWAADPPDPDDPVRTDIDDQVVVCVVVVVPDPVVSVVVVVVVVVVVVVVVVVVVVVVVPDDQVRQVHPLRDDPDKDWDWDWDQDPNDTDIDTDDIDPPCRLVVVVVVQVVCVVVPHDHDCVSVVVVVSVVVSVQLVVAAAEEDEDEDCPDDDPVVVVVVCVVSNYHYDYDDD

Organism: NCBI:txid390723

Nearest PDB structures (foldseek):
  2fvt-assembly1_A  TM=4.483E-01  e=1.062E+00  Rhodopseudomonas palustris
  5mmm-assembly1_g  TM=3.121E-01  e=2.316E+00  Spinacia oleracea
  6wd8-assembly1_L  TM=2.459E-01  e=2.316E+00  Escherichia coli
  3vr4-assembly1_G  TM=3.172E-01  e=4.438E+00  Enterococcus hirae

Sequence (175 aa):
QVACAMGRAEVPVRHGASLPQGLDSSLQQWGVVAPGQRQALATRLQGAAEAAMAALLATEAELSPQQRGGTRARTDLLGVDFLLACVDDTLELVALSTNSQRCLETCLLADAMGRAVGEPPGDLPRLLAEALLHRAQCHLVEGKDILLIGAGGVSKSFVWDAARDYGLRVSTSVG